Protein AF-A0A8J6FHL6-F1 (afdb_monomer)

Mean predicted aligned error: 10.65 Å

Solvent-accessible surface area (backbone atoms only — not comparable to full-atom values): 8932 Å² total; per-residue (Å²): 136,84,83,75,75,76,78,74,47,60,67,73,78,35,78,60,38,54,41,26,45,31,28,35,54,25,37,17,38,52,74,81,48,63,68,68,58,32,52,49,20,42,50,50,15,49,52,44,34,53,50,52,18,48,54,50,22,53,49,43,47,62,76,35,67,88,47,98,55,32,69,56,56,20,49,51,48,24,50,53,43,34,53,49,40,43,43,48,35,44,51,52,50,27,51,50,31,38,50,50,24,53,48,44,40,52,46,45,65,73,78,44,90,67,57,69,70,59,44,36,54,52,20,25,52,51,23,58,66,42,49,80,71,48,50,68,62,43,46,56,49,46,52,52,50,40,56,67,46,64,45,52,65,47,56,77,76,52,78,97,84,68,88,77,89,126

Structure (mmCIF, N/CA/C/O backbone):
data_AF-A0A8J6FHL6-F1
#
_entry.id   AF-A0A8J6FHL6-F1
#
loop_
_atom_site.group_PDB
_atom_site.id
_atom_site.type_symbol
_atom_site.label_atom_id
_atom_site.label_alt_id
_atom_site.label_comp_id
_atom_site.label_asym_id
_atom_site.label_entity_id
_atom_site.label_seq_id
_atom_site.pdbx_PDB_ins_code
_atom_site.Cartn_x
_atom_site.Cartn_y
_atom_site.Cartn_z
_atom_site.occupancy
_atom_site.B_iso_or_equiv
_atom_site.auth_seq_id
_atom_site.auth_comp_id
_atom_site.auth_asym_id
_atom_site.auth_atom_id
_atom_site.pdbx_PDB_model_num
ATOM 1 N N . MET A 1 1 ? -24.413 -28.950 22.122 1.00 34.44 1 MET A N 1
ATOM 2 C CA . MET A 1 1 ? -23.337 -28.618 21.164 1.00 34.44 1 MET A CA 1
ATOM 3 C C . MET A 1 1 ? -23.774 -27.389 20.384 1.00 34.44 1 MET A C 1
ATOM 5 O O . MET A 1 1 ? -24.504 -27.523 19.414 1.00 34.44 1 MET A O 1
ATOM 9 N N . ALA A 1 2 ? -23.448 -26.194 20.880 1.00 33.03 2 ALA A N 1
ATOM 10 C CA . ALA A 1 2 ? -23.831 -24.941 20.237 1.00 33.03 2 ALA A CA 1
ATOM 11 C C . ALA A 1 2 ? -22.725 -24.531 19.259 1.00 33.03 2 ALA A C 1
ATOM 13 O O . ALA A 1 2 ? -21.641 -24.136 19.681 1.00 33.03 2 ALA A O 1
ATOM 14 N N . GLN A 1 3 ? -22.990 -24.668 17.960 1.00 40.28 3 GLN A N 1
ATOM 15 C CA . GLN A 1 3 ? -22.180 -24.038 16.924 1.00 40.28 3 GLN A CA 1
ATOM 16 C C . GLN A 1 3 ? -22.442 -22.528 16.975 1.00 40.28 3 GLN A C 1
ATOM 18 O O . GLN A 1 3 ? -23.427 -22.049 16.422 1.00 40.28 3 GLN A O 1
ATOM 23 N N . HIS A 1 4 ? -21.585 -21.784 17.678 1.00 35.84 4 HIS A N 1
ATOM 24 C CA . HIS A 1 4 ? -21.478 -20.340 17.485 1.00 35.84 4 HIS A CA 1
ATOM 25 C C . HIS A 1 4 ? -20.863 -20.127 16.103 1.00 35.84 4 HIS A C 1
ATOM 27 O O . HIS A 1 4 ? -19.684 -20.413 15.895 1.00 35.84 4 HIS A O 1
ATOM 33 N N . GLY A 1 5 ? -21.689 -19.719 15.139 1.00 41.00 5 GLY A N 1
ATOM 34 C CA . GLY A 1 5 ? -21.230 -19.325 13.815 1.00 41.00 5 GLY A CA 1
ATOM 35 C C . GLY A 1 5 ? -20.181 -18.230 13.961 1.00 41.00 5 GLY A C 1
ATOM 36 O O . GLY A 1 5 ? -20.488 -17.156 14.465 1.00 41.00 5 GLY A O 1
ATOM 37 N N . ALA A 1 6 ? -18.946 -18.539 13.568 1.00 48.22 6 ALA A N 1
ATOM 38 C CA . ALA A 1 6 ? -17.860 -17.579 13.488 1.00 48.22 6 ALA A CA 1
ATOM 39 C C . ALA A 1 6 ? -18.316 -16.408 12.609 1.00 48.22 6 ALA A C 1
ATOM 41 O O . ALA A 1 6 ? -18.561 -16.583 11.412 1.00 48.22 6 ALA A O 1
ATOM 42 N N . GLU A 1 7 ? -18.498 -15.244 13.224 1.00 48.91 7 GLU A N 1
ATOM 43 C CA . GLU A 1 7 ? -18.769 -13.993 12.532 1.00 48.91 7 GLU A CA 1
ATOM 44 C C . GLU A 1 7 ? -17.592 -13.750 11.579 1.00 48.91 7 GLU A C 1
ATOM 46 O O . GLU A 1 7 ? -16.463 -13.550 12.019 1.00 48.91 7 GLU A O 1
ATOM 51 N N . ARG A 1 8 ? -17.823 -13.908 10.270 1.00 46.50 8 ARG A N 1
ATOM 52 C CA . ARG A 1 8 ? -16.778 -13.720 9.259 1.00 46.50 8 ARG A CA 1
ATOM 53 C C . ARG A 1 8 ? -16.392 -12.252 9.261 1.00 46.50 8 ARG A C 1
ATOM 55 O O . ARG A 1 8 ? -17.206 -11.410 8.877 1.00 46.50 8 ARG A O 1
ATOM 62 N N . ASP A 1 9 ? -15.166 -11.951 9.663 1.00 59.22 9 ASP A N 1
ATOM 63 C CA . ASP A 1 9 ? -14.646 -10.595 9.582 1.00 59.22 9 ASP A CA 1
ATOM 64 C C . ASP A 1 9 ? -14.414 -10.289 8.095 1.00 59.22 9 ASP A C 1
ATOM 66 O O . ASP A 1 9 ? -13.519 -10.842 7.453 1.00 59.22 9 ASP A O 1
ATOM 70 N N . LEU A 1 10 ? -15.271 -9.440 7.516 1.00 56.59 10 LEU A N 1
ATOM 71 C CA . LEU A 1 10 ? -15.246 -9.070 6.098 1.00 56.59 10 LEU A CA 1
ATOM 72 C C . LEU A 1 10 ? -13.851 -8.582 5.666 1.00 56.59 10 LEU A C 1
ATOM 74 O O . LEU A 1 10 ? -13.405 -8.887 4.558 1.00 56.59 10 LEU A O 1
ATOM 78 N N . TYR A 1 11 ? -13.157 -7.870 6.552 1.00 57.50 11 TYR A N 1
ATOM 79 C CA . TYR A 1 11 ? -11.857 -7.253 6.305 1.00 57.50 11 TYR A CA 1
ATOM 80 C C . TYR A 1 11 ? -10.689 -8.239 6.485 1.00 57.50 11 TYR A C 1
ATOM 82 O O . TYR A 1 11 ? -9.580 -8.01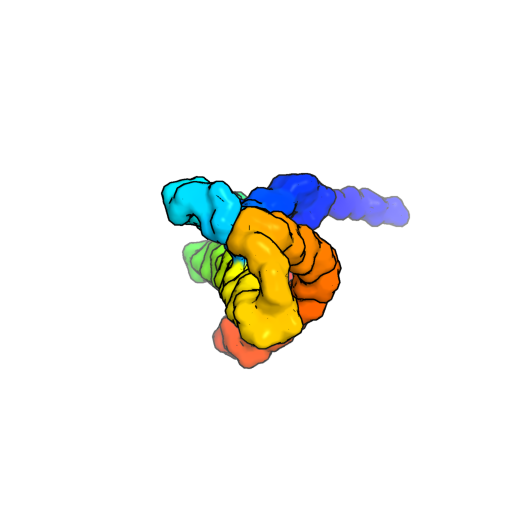0 5.996 1.00 57.50 11 TYR A O 1
ATOM 90 N N . ARG A 1 12 ? -10.925 -9.385 7.128 1.00 57.00 12 ARG A N 1
ATOM 91 C CA . ARG A 1 12 ? -9.903 -10.414 7.366 1.00 57.00 12 ARG A CA 1
ATOM 92 C C . ARG A 1 12 ? -10.079 -11.643 6.472 1.00 57.00 12 ARG A C 1
ATOM 94 O O . ARG A 1 12 ? -9.110 -12.113 5.872 1.00 57.00 12 ARG A O 1
ATOM 101 N N . ASP A 1 13 ? -11.311 -12.122 6.344 1.00 53.22 13 ASP A N 1
ATOM 102 C CA . ASP A 1 13 ? -11.650 -13.418 5.747 1.00 53.22 13 ASP A CA 1
ATOM 103 C C . ASP A 1 13 ? -12.075 -13.317 4.276 1.00 53.22 13 ASP A C 1
ATOM 105 O O . ASP A 1 13 ? -12.253 -14.333 3.599 1.0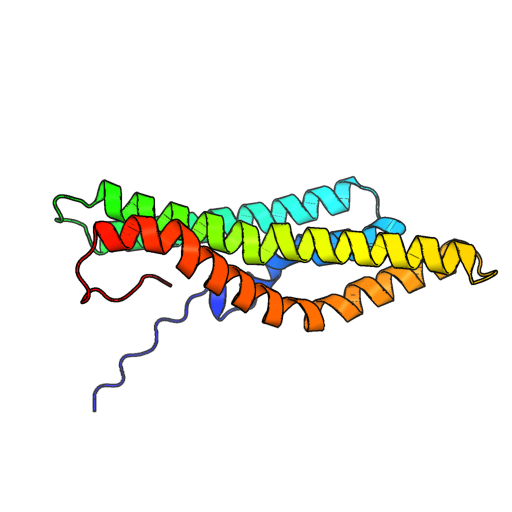0 53.22 13 ASP A O 1
ATOM 109 N N . THR A 1 14 ? -12.235 -12.095 3.760 1.00 62.22 14 THR A N 1
ATOM 110 C CA . THR A 1 14 ? -12.671 -11.848 2.380 1.00 62.22 14 THR A CA 1
ATOM 111 C C . THR A 1 14 ? -11.560 -11.212 1.545 1.00 62.22 14 THR A C 1
ATOM 113 O O . THR A 1 14 ? -10.583 -10.655 2.043 1.00 62.22 14 THR A O 1
ATOM 116 N N . TRP A 1 15 ? -11.743 -11.250 0.226 1.00 56.69 15 TRP A N 1
ATOM 117 C CA . TRP A 1 15 ? -10.878 -10.642 -0.788 1.00 56.69 15 TRP A CA 1
ATOM 118 C C . TRP A 1 15 ? -10.680 -9.130 -0.613 1.00 56.69 15 TRP A C 1
ATOM 120 O O . TRP A 1 15 ? -9.750 -8.569 -1.186 1.00 56.69 15 TRP A O 1
ATOM 130 N N . VAL A 1 16 ? -11.521 -8.474 0.191 1.00 61.94 16 VAL A N 1
ATOM 131 C CA . VAL A 1 16 ? -11.413 -7.044 0.507 1.00 61.94 16 VAL A CA 1
ATOM 132 C C . VAL A 1 16 ? -10.079 -6.731 1.198 1.00 61.94 16 VAL A C 1
ATOM 134 O O . VAL A 1 16 ? -9.501 -5.684 0.929 1.00 61.94 16 VAL A O 1
ATOM 137 N N . ARG A 1 17 ? -9.499 -7.688 1.941 1.00 69.31 17 ARG A N 1
ATOM 138 C CA . ARG A 1 17 ? -8.145 -7.586 2.510 1.00 69.31 17 ARG A CA 1
ATOM 139 C C . ARG A 1 17 ? -7.072 -7.243 1.479 1.00 69.31 17 ARG A C 1
ATOM 141 O O . ARG A 1 17 ? -6.124 -6.530 1.790 1.00 69.31 17 ARG A O 1
ATOM 148 N N . TYR A 1 18 ? -7.229 -7.695 0.234 1.00 71.06 18 TYR A N 1
ATOM 149 C CA . TYR A 1 18 ? -6.273 -7.390 -0.829 1.00 71.06 18 TYR A CA 1
ATOM 150 C C . TYR A 1 18 ? -6.255 -5.914 -1.230 1.00 71.06 18 TYR A C 1
ATOM 152 O O . TYR A 1 18 ? -5.252 -5.462 -1.776 1.00 71.06 18 TYR A O 1
ATOM 160 N N . LEU A 1 19 ? -7.305 -5.144 -0.922 1.00 73.06 19 LEU A N 1
ATOM 161 C CA . LEU A 1 19 ? -7.293 -3.693 -1.116 1.00 73.06 19 LEU A CA 1
ATOM 162 C C . LEU A 1 19 ? -6.288 -3.008 -0.189 1.00 73.06 19 LEU A C 1
ATOM 164 O O . LEU A 1 19 ? -5.668 -2.029 -0.598 1.00 73.06 19 LEU A O 1
ATOM 168 N N . GLY A 1 20 ? -6.074 -3.562 1.008 1.00 70.38 20 GLY A N 1
ATOM 169 C CA . GLY A 1 20 ? -5.016 -3.134 1.918 1.00 70.38 20 GLY A CA 1
ATOM 170 C C . GLY A 1 20 ? -3.615 -3.325 1.339 1.00 70.38 20 GLY A C 1
ATOM 171 O O . GLY A 1 20 ? -2.736 -2.569 1.717 1.00 70.38 20 GLY A O 1
ATOM 172 N N . TYR A 1 21 ? -3.442 -4.250 0.381 1.00 74.00 21 TYR A N 1
ATOM 173 C CA . TYR A 1 21 ? -2.170 -4.504 -0.306 1.00 74.00 21 TYR A CA 1
ATOM 174 C C . TYR A 1 21 ? -2.062 -3.846 -1.700 1.00 74.00 21 TYR A C 1
ATOM 176 O O . TYR A 1 21 ? -1.251 -4.232 -2.554 1.00 74.00 21 TYR A O 1
ATOM 184 N N . ALA A 1 22 ? -2.944 -2.888 -2.005 1.00 81.44 22 ALA A N 1
ATOM 185 C CA . ALA A 1 22 ? -2.950 -2.232 -3.309 1.00 81.44 22 ALA A CA 1
ATOM 186 C C . ALA A 1 22 ? -1.661 -1.424 -3.546 1.00 81.44 22 ALA A C 1
ATOM 188 O O . ALA A 1 22 ? -1.169 -1.359 -4.678 1.00 81.44 22 ALA A O 1
ATOM 189 N N . ASN A 1 23 ? -1.089 -0.834 -2.492 1.00 84.31 23 ASN A N 1
ATOM 190 C CA . ASN A 1 23 ? 0.128 -0.028 -2.576 1.00 84.31 23 ASN A CA 1
ATOM 191 C C . ASN A 1 23 ? 1.371 -0.850 -2.948 1.00 84.31 23 ASN A C 1
ATOM 193 O O . ASN A 1 23 ? 2.220 -0.356 -3.683 1.00 84.31 23 ASN A O 1
ATOM 197 N N . GLU A 1 24 ? 1.475 -2.110 -2.533 1.00 83.75 24 GLU A N 1
ATOM 198 C CA . GLU A 1 24 ? 2.566 -3.030 -2.878 1.00 83.75 24 GLU A CA 1
ATOM 199 C C . GLU A 1 24 ? 2.557 -3.349 -4.370 1.00 83.75 24 GLU A C 1
ATOM 201 O O . GLU A 1 24 ? 3.605 -3.387 -5.027 1.00 83.75 24 GLU A O 1
ATOM 206 N N . VAL A 1 25 ? 1.362 -3.544 -4.929 1.00 84.12 25 VAL A N 1
ATOM 207 C CA . VAL A 1 25 ? 1.192 -3.715 -6.371 1.00 84.12 25 VAL A CA 1
ATOM 208 C C . VAL A 1 25 ? 1.628 -2.431 -7.076 1.00 84.12 25 VAL A C 1
ATOM 210 O O . VAL A 1 25 ? 2.476 -2.483 -7.966 1.00 84.12 25 VAL A O 1
ATOM 213 N N . GLY A 1 26 ? 1.150 -1.265 -6.634 1.00 84.94 26 GLY A N 1
ATOM 214 C CA . GLY A 1 26 ? 1.567 0.028 -7.184 1.00 84.94 26 GLY A CA 1
ATOM 215 C C . GLY A 1 26 ? 3.085 0.241 -7.162 1.00 84.94 26 GLY A C 1
ATOM 216 O O . GLY A 1 26 ? 3.670 0.632 -8.175 1.00 84.94 26 GLY A O 1
ATOM 217 N N . GLU A 1 27 ? 3.747 -0.077 -6.048 1.00 86.31 27 GLU A N 1
ATOM 218 C CA . GLU A 1 27 ? 5.204 0.027 -5.910 1.00 86.31 27 GLU A CA 1
ATOM 219 C C . GLU A 1 27 ? 5.955 -0.963 -6.810 1.00 86.31 27 GLU A C 1
ATOM 221 O O . GLU A 1 27 ? 6.972 -0.601 -7.408 1.00 86.31 27 GLU A O 1
ATOM 226 N N . SER A 1 28 ? 5.422 -2.171 -7.016 1.00 87.50 28 SER A N 1
ATOM 227 C CA . SER A 1 28 ? 5.992 -3.142 -7.963 1.00 87.50 28 SER A CA 1
ATOM 228 C C . SER A 1 28 ? 5.980 -2.620 -9.404 1.00 87.50 28 SER A C 1
ATOM 230 O O . SER A 1 28 ? 6.918 -2.839 -10.176 1.00 87.50 28 SER A O 1
ATOM 232 N N . PHE A 1 29 ? 4.944 -1.868 -9.776 1.00 87.62 29 PHE A N 1
ATOM 233 C CA . PHE A 1 29 ? 4.799 -1.278 -11.108 1.00 87.62 29 PHE A CA 1
ATOM 234 C C . PHE A 1 29 ? 5.457 0.101 -11.261 1.00 87.62 29 PHE A C 1
ATOM 236 O O . PHE A 1 29 ? 5.473 0.634 -12.372 1.00 87.62 29 PHE A O 1
ATOM 243 N N . ARG A 1 30 ? 6.062 0.675 -10.211 1.00 87.38 30 ARG A N 1
ATOM 244 C CA . ARG A 1 30 ? 6.632 2.042 -10.200 1.00 87.38 30 ARG A CA 1
ATOM 245 C C . ARG A 1 30 ? 7.592 2.340 -11.358 1.00 87.38 30 ARG A C 1
ATOM 247 O O . ARG A 1 30 ? 7.719 3.482 -11.794 1.00 87.38 30 ARG A O 1
ATOM 254 N N . ALA A 1 31 ? 8.291 1.323 -11.855 1.00 84.94 31 ALA A N 1
ATOM 255 C CA . ALA A 1 31 ? 9.225 1.450 -12.970 1.00 84.94 31 ALA A CA 1
ATOM 256 C C . ALA A 1 31 ? 8.532 1.629 -14.343 1.00 84.94 31 ALA A C 1
ATOM 258 O O . ALA A 1 31 ? 9.155 2.135 -15.290 1.00 84.94 31 ALA A O 1
ATOM 259 N N . LEU A 1 32 ? 7.266 1.210 -14.442 1.00 86.06 32 LEU A N 1
ATOM 260 C CA . LEU A 1 32 ? 6.449 1.139 -15.654 1.00 86.06 32 LEU A CA 1
ATOM 261 C C . LEU A 1 32 ? 5.312 2.174 -15.682 1.00 86.06 32 LEU A C 1
ATOM 263 O O . LEU A 1 32 ? 4.977 2.654 -16.761 1.00 86.06 32 LEU A O 1
ATOM 267 N N . VAL A 1 33 ? 4.740 2.538 -14.529 1.00 88.31 33 VAL A N 1
ATOM 268 C CA . VAL A 1 33 ? 3.581 3.449 -14.435 1.00 88.31 33 VAL A CA 1
ATOM 269 C C . VAL A 1 33 ? 3.974 4.840 -13.918 1.00 88.31 33 VAL A C 1
ATOM 271 O O . VAL A 1 33 ? 4.976 4.981 -13.212 1.00 88.31 33 VAL A O 1
ATOM 274 N N . PRO A 1 34 ? 3.207 5.902 -14.235 1.00 88.75 34 PRO A N 1
ATOM 275 C CA . PRO A 1 34 ? 3.447 7.219 -13.658 1.00 88.75 34 PRO A CA 1
ATOM 276 C C . PRO A 1 34 ? 3.201 7.215 -12.145 1.00 88.75 34 PRO A C 1
ATOM 278 O O . PRO A 1 34 ? 2.344 6.495 -11.634 1.00 88.75 34 PRO A O 1
ATOM 281 N N . LYS A 1 35 ? 3.909 8.096 -11.425 1.00 86.88 35 LYS A N 1
ATOM 282 C CA . LYS A 1 35 ? 3.820 8.209 -9.957 1.00 86.88 35 LYS A CA 1
ATOM 283 C C . LYS A 1 35 ? 2.381 8.390 -9.462 1.00 86.88 35 LYS A C 1
ATOM 285 O O . LYS A 1 35 ? 2.051 7.860 -8.413 1.00 86.88 35 LYS A O 1
ATOM 290 N N . ALA A 1 36 ? 1.520 9.064 -10.225 1.00 89.00 36 ALA A N 1
ATOM 291 C CA . ALA A 1 36 ? 0.114 9.254 -9.872 1.00 89.00 36 ALA A CA 1
ATOM 292 C C . ALA A 1 36 ? -0.635 7.930 -9.624 1.00 89.00 36 ALA A C 1
ATOM 294 O O . ALA A 1 36 ? -1.422 7.849 -8.689 1.00 89.00 36 ALA A O 1
ATOM 295 N N . VAL A 1 37 ? -0.347 6.878 -10.398 1.00 88.44 37 VAL A N 1
ATOM 296 C CA . VAL A 1 37 ? -0.978 5.555 -10.223 1.00 88.44 37 VAL A CA 1
ATOM 297 C C . VAL A 1 37 ? -0.514 4.899 -8.923 1.00 88.44 37 VAL A C 1
ATOM 299 O O . VAL A 1 37 ? -1.317 4.315 -8.202 1.00 88.44 37 VAL A O 1
ATOM 302 N N . VAL A 1 38 ? 0.765 5.063 -8.573 1.00 86.44 38 VAL A N 1
ATOM 303 C CA . VAL A 1 38 ? 1.301 4.597 -7.287 1.00 86.44 38 VAL A CA 1
ATOM 304 C C . VAL A 1 38 ? 0.608 5.327 -6.134 1.00 86.44 38 VAL A C 1
ATOM 306 O O . VAL A 1 38 ? 0.136 4.697 -5.196 1.00 86.44 38 VAL A O 1
ATOM 309 N N . TRP A 1 39 ? 0.457 6.647 -6.221 1.00 86.12 39 TRP A N 1
ATOM 310 C CA . TRP A 1 39 ? -0.228 7.433 -5.190 1.00 86.12 39 TRP A CA 1
ATOM 311 C C . TRP A 1 39 ? -1.709 7.062 -5.066 1.00 86.12 39 TRP A C 1
ATOM 313 O O . TRP A 1 39 ? -2.216 6.948 -3.954 1.00 86.12 39 TRP A O 1
ATOM 323 N N . ALA A 1 40 ? -2.385 6.794 -6.185 1.00 88.50 40 ALA A N 1
ATOM 324 C CA . ALA A 1 40 ? -3.752 6.287 -6.175 1.00 88.50 40 ALA A CA 1
ATOM 325 C C . ALA A 1 40 ? -3.851 4.932 -5.454 1.00 88.50 40 ALA A C 1
ATOM 327 O O . ALA A 1 40 ? -4.779 4.728 -4.677 1.00 88.50 40 ALA A O 1
ATOM 328 N N . SER A 1 41 ? -2.872 4.038 -5.637 1.00 87.94 41 SER A N 1
ATOM 329 C CA . SER A 1 41 ? -2.845 2.750 -4.933 1.00 87.94 41 SER A CA 1
ATOM 330 C C . SER A 1 41 ? -2.683 2.892 -3.412 1.00 87.94 41 SER A C 1
ATOM 332 O O . SER A 1 41 ? -3.376 2.203 -2.667 1.00 87.94 41 SER A O 1
ATOM 334 N N . TYR A 1 42 ? -1.882 3.860 -2.942 1.00 82.62 42 TYR A N 1
ATOM 335 C CA . TYR A 1 42 ? -1.834 4.232 -1.519 1.00 82.62 42 TYR A CA 1
ATOM 336 C C . TYR A 1 42 ? -3.154 4.829 -1.031 1.00 82.62 42 TYR A C 1
ATOM 338 O O . TYR A 1 42 ? -3.559 4.563 0.098 1.00 82.62 42 TYR A O 1
ATOM 346 N N . GLY A 1 43 ? -3.839 5.614 -1.866 1.00 83.94 43 GLY A N 1
ATOM 347 C CA . GLY A 1 43 ? -5.162 6.150 -1.552 1.00 83.94 43 GLY A CA 1
ATOM 348 C C . GLY A 1 43 ? -6.201 5.047 -1.339 1.00 83.94 43 GLY A C 1
ATOM 349 O O . GLY A 1 43 ? -6.934 5.092 -0.356 1.00 83.94 43 GLY A O 1
ATOM 350 N N . ILE A 1 44 ? -6.218 4.028 -2.206 1.00 86.56 44 ILE A N 1
ATOM 351 C CA . ILE A 1 44 ? -7.106 2.859 -2.080 1.00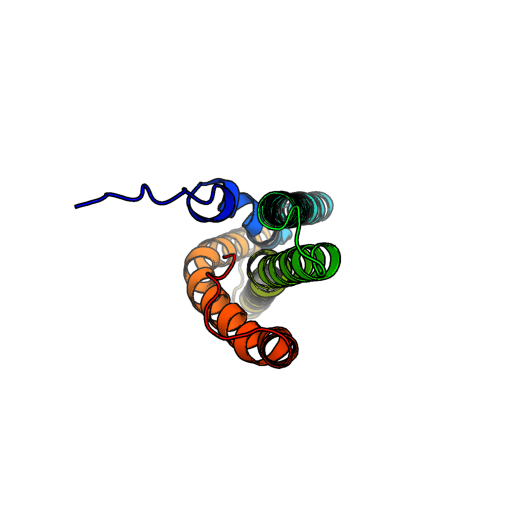 86.56 44 ILE A CA 1
ATOM 352 C C . ILE A 1 44 ? -6.813 2.092 -0.786 1.00 86.56 44 ILE A C 1
ATOM 354 O O . ILE A 1 44 ? -7.734 1.831 -0.014 1.00 86.56 44 ILE A O 1
ATOM 358 N N . ALA A 1 45 ? -5.540 1.783 -0.526 1.00 84.00 45 ALA A N 1
ATOM 359 C CA . ALA A 1 45 ? -5.140 1.056 0.676 1.00 84.00 45 ALA A CA 1
ATOM 360 C C . ALA A 1 45 ? -5.468 1.843 1.957 1.00 84.00 45 ALA A C 1
ATOM 362 O O . ALA A 1 45 ? -6.014 1.296 2.910 1.00 84.00 45 ALA A O 1
ATOM 363 N N . THR A 1 46 ? -5.228 3.157 1.957 1.00 79.31 46 THR A N 1
ATOM 364 C CA . THR A 1 46 ? -5.549 4.035 3.092 1.00 79.31 46 THR A CA 1
ATOM 365 C C . THR A 1 46 ? -7.055 4.109 3.336 1.00 79.31 46 THR A C 1
ATOM 367 O O . THR A 1 46 ? -7.495 3.968 4.472 1.00 79.31 46 THR A O 1
ATOM 370 N N . ALA A 1 47 ? -7.859 4.276 2.280 1.00 84.50 47 ALA A N 1
ATOM 371 C CA . ALA A 1 47 ? -9.316 4.298 2.391 1.00 84.50 47 ALA A CA 1
ATOM 372 C C . ALA A 1 47 ? -9.865 2.983 2.967 1.00 84.50 47 ALA A C 1
ATOM 374 O O . ALA A 1 47 ? -10.765 3.011 3.803 1.00 84.50 47 ALA A O 1
ATOM 375 N N . TYR A 1 48 ? -9.286 1.848 2.566 1.00 82.31 48 TYR A N 1
ATOM 376 C CA . TYR A 1 48 ? -9.611 0.538 3.121 1.00 82.31 48 TYR A CA 1
ATOM 377 C C . TYR A 1 48 ? -9.319 0.456 4.627 1.00 82.31 48 TYR A C 1
ATOM 379 O O . TYR A 1 48 ? -10.206 0.114 5.405 1.00 82.31 48 TYR A O 1
ATOM 387 N N . VAL A 1 49 ? -8.107 0.835 5.048 1.00 78.56 49 VAL A N 1
ATOM 388 C CA . VAL A 1 49 ? -7.702 0.828 6.465 1.00 78.56 49 VAL A CA 1
ATOM 389 C C . VAL A 1 49 ? -8.594 1.737 7.313 1.00 78.56 49 VAL A C 1
ATOM 391 O O . VAL A 1 49 ? -9.003 1.366 8.413 1.00 78.56 49 VAL A O 1
ATOM 394 N N . THR A 1 50 ? -8.930 2.923 6.803 1.00 78.44 50 THR A N 1
ATOM 395 C CA . THR A 1 50 ? -9.840 3.844 7.491 1.00 78.44 50 THR A CA 1
ATOM 396 C C . THR A 1 50 ? -11.255 3.274 7.602 1.00 78.44 50 THR A C 1
ATOM 398 O O . THR A 1 50 ? -11.882 3.435 8.647 1.00 78.44 50 THR A O 1
ATOM 401 N N . ALA A 1 51 ? -11.755 2.594 6.566 1.00 80.75 51 ALA A N 1
ATOM 402 C CA . ALA A 1 51 ? -13.069 1.955 6.596 1.00 80.75 51 ALA A CA 1
ATOM 403 C C . ALA A 1 51 ? -13.134 0.794 7.604 1.00 80.75 51 ALA A C 1
ATOM 405 O O . ALA A 1 51 ? -14.101 0.718 8.358 1.00 80.75 51 ALA A O 1
ATOM 406 N N . ASP A 1 52 ? -12.096 -0.048 7.677 1.00 77.62 52 ASP A N 1
ATOM 407 C CA . ASP A 1 52 ? -12.006 -1.137 8.666 1.00 77.62 52 ASP A CA 1
ATOM 408 C C . ASP A 1 52 ? -11.982 -0.590 10.103 1.00 77.62 52 ASP A C 1
ATOM 410 O O . ASP A 1 52 ? -12.766 -1.001 10.960 1.00 77.62 52 ASP A O 1
ATOM 414 N N . ALA A 1 53 ? -11.153 0.429 10.359 1.00 75.31 53 ALA A N 1
ATOM 415 C CA . ALA A 1 53 ? -11.092 1.077 11.669 1.00 75.31 53 ALA A CA 1
ATOM 416 C C . ALA A 1 53 ? -12.437 1.707 12.079 1.00 75.31 53 ALA A C 1
ATOM 418 O O . ALA A 1 53 ? -12.832 1.623 13.244 1.00 75.31 53 ALA A O 1
ATOM 419 N N . ALA A 1 54 ? -13.161 2.309 11.130 1.00 75.50 54 ALA A N 1
ATOM 420 C CA . ALA A 1 54 ? -14.483 2.873 11.378 1.00 75.50 54 ALA A CA 1
ATOM 421 C C . ALA A 1 54 ? -15.534 1.788 11.673 1.00 75.50 54 ALA A C 1
ATOM 423 O O . ALA A 1 54 ? -16.304 1.943 12.621 1.00 75.50 54 ALA A O 1
ATOM 424 N N . ASP A 1 55 ? -15.548 0.683 10.918 1.00 76.06 55 ASP A N 1
ATOM 425 C CA . ASP A 1 55 ? -16.469 -0.441 11.142 1.00 76.06 55 ASP A CA 1
ATOM 426 C C . ASP A 1 55 ? -16.279 -1.052 12.539 1.00 76.06 55 ASP A C 1
ATOM 428 O O . ASP A 1 55 ? -17.247 -1.233 13.285 1.00 76.06 55 ASP A O 1
ATOM 432 N N . LYS A 1 56 ? -15.024 -1.273 12.954 1.00 74.50 56 LYS A N 1
ATOM 433 C CA . LYS A 1 56 ? -14.711 -1.795 14.294 1.00 74.50 56 LYS A CA 1
ATOM 434 C C . LYS A 1 56 ? -15.052 -0.809 15.408 1.00 74.50 56 LYS A C 1
ATOM 436 O O . LYS A 1 56 ? -15.576 -1.220 16.443 1.00 74.50 56 LYS A O 1
ATOM 441 N N . GLY A 1 57 ? -14.848 0.491 15.186 1.00 72.00 57 GLY A N 1
ATOM 442 C CA . GLY A 1 57 ? -15.293 1.535 16.112 1.00 72.00 57 GLY A CA 1
ATOM 443 C C . GLY A 1 57 ? -16.810 1.560 16.308 1.00 72.00 57 GLY A C 1
ATOM 444 O O . GLY A 1 57 ? -17.290 1.662 17.438 1.00 72.00 57 GLY A O 1
ATOM 445 N N . LEU A 1 58 ? -17.576 1.411 15.222 1.00 77.31 58 LEU A N 1
ATOM 446 C CA . LEU A 1 58 ? -19.040 1.350 15.271 1.00 77.31 58 LEU A CA 1
ATOM 447 C C . LEU A 1 58 ? -19.538 0.089 15.989 1.00 77.31 58 LEU A C 1
ATOM 449 O O . LEU A 1 58 ? -20.457 0.181 16.803 1.00 77.31 58 LEU A O 1
ATOM 453 N N . LYS A 1 59 ? -18.908 -1.068 15.757 1.00 72.94 59 LYS A N 1
ATOM 454 C CA . LYS A 1 59 ? -19.217 -2.312 16.481 1.00 72.94 59 LYS A CA 1
ATOM 455 C C . LYS A 1 59 ? -18.916 -2.193 17.977 1.00 72.94 59 LYS A C 1
ATOM 457 O O . LYS A 1 59 ? -19.778 -2.510 18.794 1.00 72.94 59 LYS A O 1
ATOM 462 N N . ALA A 1 60 ? -17.760 -1.642 18.355 1.00 66.88 60 ALA A N 1
ATOM 463 C CA . ALA A 1 60 ? -17.427 -1.373 19.758 1.00 66.88 60 ALA A CA 1
ATOM 464 C C . ALA A 1 60 ? -18.448 -0.429 20.424 1.00 66.88 60 ALA A C 1
ATOM 466 O O . ALA A 1 60 ? -18.816 -0.619 21.585 1.00 66.88 60 ALA A O 1
ATOM 467 N N . ALA A 1 61 ? -18.967 0.548 19.671 1.00 69.31 61 ALA A N 1
ATOM 468 C CA . ALA A 1 61 ? -19.989 1.475 20.145 1.00 69.31 61 ALA A CA 1
ATOM 469 C C . ALA A 1 61 ? -21.362 0.829 20.372 1.00 69.31 61 ALA A C 1
ATOM 471 O O . ALA A 1 61 ? -22.137 1.368 21.165 1.00 69.31 61 ALA A O 1
ATOM 472 N N . GLN A 1 62 ? -21.675 -0.267 19.676 1.00 71.44 62 GLN A N 1
ATOM 473 C CA . GLN A 1 62 ? -22.914 -1.029 19.856 1.00 71.44 62 GLN A CA 1
ATOM 474 C C . GLN A 1 62 ? -22.818 -2.005 21.033 1.00 71.44 62 GLN A C 1
ATOM 476 O O . GLN A 1 62 ? -23.782 -2.143 21.781 1.00 71.44 62 GLN A O 1
ATOM 481 N N . VAL A 1 63 ? -21.658 -2.640 21.226 1.00 68.19 63 VAL A N 1
ATOM 482 C CA . VAL A 1 63 ? -21.433 -3.610 22.313 1.00 68.19 63 VAL A CA 1
ATOM 483 C C . VAL A 1 63 ? -21.366 -2.925 23.684 1.00 68.19 63 VAL A C 1
ATOM 485 O O . VAL A 1 63 ? -21.947 -3.423 24.641 1.00 68.19 63 VAL A O 1
ATOM 488 N N . ASN A 1 64 ? -20.736 -1.748 23.777 1.00 64.75 64 ASN A N 1
ATOM 489 C CA . ASN A 1 64 ? -20.587 -0.987 25.026 1.00 64.75 64 ASN A CA 1
ATOM 490 C C . ASN A 1 64 ? -21.583 0.179 25.147 1.00 64.75 64 ASN A C 1
ATOM 492 O O . ASN A 1 64 ? -21.224 1.262 25.609 1.00 64.75 64 ASN A O 1
ATOM 496 N N . ALA A 1 65 ? -22.832 -0.006 24.705 1.00 61.47 65 ALA A N 1
ATOM 497 C CA . ALA A 1 65 ? -23.819 1.076 24.626 1.00 61.47 65 ALA A CA 1
ATOM 498 C C . ALA A 1 65 ? -24.086 1.787 25.973 1.00 61.47 65 ALA A C 1
ATOM 500 O O . ALA A 1 65 ? -24.239 3.012 25.970 1.00 61.47 65 ALA A O 1
ATOM 501 N N . ASP A 1 66 ? -24.045 1.044 27.086 1.00 63.16 66 ASP A N 1
ATOM 502 C CA . ASP A 1 66 ? -24.378 1.506 28.446 1.00 63.16 66 ASP A CA 1
ATOM 503 C C . ASP A 1 66 ? -23.178 1.509 29.424 1.00 63.16 66 ASP A C 1
ATOM 505 O O . ASP A 1 66 ? -23.348 1.650 30.636 1.00 63.16 66 ASP A O 1
ATOM 509 N N . GLY A 1 67 ? -21.948 1.337 28.923 1.00 67.31 67 GLY A N 1
ATOM 510 C CA . GLY A 1 67 ? -20.737 1.298 29.751 1.00 67.31 67 GLY A CA 1
ATOM 511 C C . GLY A 1 67 ? -20.227 2.697 30.144 1.00 67.31 67 GLY A C 1
ATOM 512 O O . GLY A 1 67 ? -20.219 3.594 29.297 1.00 67.31 67 GLY A O 1
ATOM 513 N N . PRO A 1 68 ? -19.734 2.907 31.383 1.00 66.56 68 PRO A N 1
ATOM 514 C CA . PRO A 1 68 ? -19.200 4.201 31.830 1.00 66.56 68 PRO A CA 1
ATOM 515 C C . PRO A 1 68 ? -17.973 4.672 31.026 1.00 66.56 68 PRO A C 1
ATOM 517 O O . PRO A 1 68 ? -17.758 5.875 30.903 1.00 66.56 68 PRO A O 1
ATOM 520 N N . ASP A 1 69 ? -17.232 3.742 30.412 1.00 73.75 69 ASP A N 1
ATOM 521 C CA . ASP A 1 69 ? -16.009 4.004 29.638 1.00 73.75 69 ASP A CA 1
ATOM 522 C C . ASP A 1 69 ? -16.184 3.828 28.113 1.00 73.75 69 ASP A C 1
ATOM 524 O O . ASP A 1 69 ? -15.207 3.717 27.372 1.00 73.75 69 ASP A O 1
ATOM 528 N N . ARG A 1 70 ? -17.426 3.869 27.604 1.00 71.81 70 ARG A N 1
ATOM 529 C CA . ARG A 1 70 ? -17.770 3.646 26.182 1.00 71.81 70 ARG A CA 1
ATOM 530 C C . ARG A 1 70 ? -16.873 4.402 25.197 1.00 71.81 70 ARG A C 1
ATOM 532 O O . ARG A 1 70 ? -16.381 3.827 24.229 1.00 71.81 70 ARG A O 1
ATOM 539 N N . THR A 1 71 ? -16.662 5.698 25.423 1.00 73.38 71 THR A N 1
ATOM 540 C CA . THR A 1 71 ? -15.843 6.539 24.536 1.00 73.38 71 THR A CA 1
ATOM 541 C C . THR A 1 71 ? -14.378 6.110 24.550 1.00 73.38 71 THR A C 1
ATOM 543 O O . THR A 1 71 ? -13.726 6.146 23.505 1.00 73.38 71 THR A O 1
ATOM 546 N N . ALA A 1 72 ? -13.865 5.683 25.708 1.00 72.69 72 ALA A N 1
ATOM 547 C CA . ALA A 1 72 ? -12.509 5.171 25.825 1.00 72.69 72 ALA A CA 1
ATOM 548 C C . ALA A 1 72 ? -12.380 3.860 25.044 1.00 72.69 72 ALA A C 1
ATOM 550 O O . ALA A 1 72 ? -11.538 3.808 24.154 1.00 72.69 72 ALA A O 1
ATOM 551 N N . ASP A 1 73 ? -13.255 2.872 25.270 1.00 71.38 73 ASP A N 1
ATOM 552 C CA . ASP A 1 73 ? -13.234 1.570 24.579 1.00 71.38 73 ASP A CA 1
ATOM 553 C C . ASP A 1 73 ? -13.345 1.692 23.050 1.00 71.38 73 ASP A C 1
ATOM 555 O O . ASP A 1 73 ? -12.580 1.055 22.323 1.00 71.38 73 ASP A O 1
ATOM 559 N N . ILE A 1 74 ? -14.242 2.553 22.548 1.00 73.50 74 ILE A N 1
ATOM 560 C CA . ILE A 1 74 ? -14.348 2.845 21.108 1.00 73.50 74 ILE A CA 1
ATOM 561 C C . ILE A 1 74 ? -13.034 3.436 20.591 1.00 73.50 74 ILE A C 1
ATOM 563 O O . ILE A 1 74 ? -12.527 3.011 19.554 1.00 73.50 74 ILE A O 1
ATOM 567 N N . THR A 1 75 ? -12.466 4.405 21.313 1.00 75.25 75 THR A N 1
ATOM 568 C CA . THR A 1 75 ? -11.217 5.064 20.909 1.00 75.25 75 THR A CA 1
ATOM 569 C C . THR A 1 75 ? -10.058 4.073 20.887 1.00 75.25 75 THR A C 1
ATOM 571 O O . THR A 1 75 ? -9.292 4.070 19.925 1.00 75.25 75 THR A O 1
ATOM 574 N N . VAL A 1 76 ? -9.954 3.192 21.890 1.00 74.75 76 VAL A N 1
ATOM 575 C CA . VAL A 1 76 ? -8.942 2.126 21.918 1.00 74.75 76 VAL A CA 1
ATOM 576 C C . VAL A 1 76 ? -9.085 1.235 20.692 1.00 74.75 76 VAL A C 1
ATOM 578 O O . VAL A 1 76 ? -8.102 1.007 19.995 1.00 74.75 76 VAL A O 1
ATOM 581 N N . ALA A 1 77 ? -10.300 0.758 20.409 1.00 73.00 77 ALA A N 1
ATOM 582 C CA . ALA A 1 77 ? -10.552 -0.171 19.314 1.00 73.00 77 ALA A CA 1
ATOM 583 C C . ALA A 1 77 ? -10.229 0.449 17.946 1.00 73.00 77 ALA A C 1
ATOM 585 O O . ALA A 1 77 ? -9.580 -0.190 17.116 1.00 73.00 77 ALA A O 1
ATOM 586 N N . VAL A 1 78 ? -10.627 1.707 17.724 1.00 74.38 78 VAL A N 1
ATOM 587 C CA . VAL A 1 78 ? -10.326 2.442 16.485 1.00 74.38 78 VAL A CA 1
ATOM 588 C C . VAL A 1 78 ? -8.824 2.661 16.336 1.00 74.38 78 VAL A C 1
ATOM 590 O O . VAL A 1 78 ? -8.284 2.417 15.260 1.00 74.38 78 VAL A O 1
ATOM 593 N N . VAL A 1 79 ? -8.138 3.103 17.394 1.00 77.00 79 VAL A N 1
ATOM 594 C CA . VAL A 1 79 ? -6.697 3.385 17.344 1.00 77.00 79 VAL A CA 1
ATOM 595 C C . VAL A 1 79 ? -5.888 2.103 17.166 1.00 77.00 79 VAL A C 1
ATOM 597 O O . VAL A 1 79 ? -5.008 2.081 16.308 1.00 77.00 79 VAL A O 1
ATOM 600 N N . ASP A 1 80 ? -6.186 1.035 17.915 1.00 72.06 80 ASP A N 1
ATOM 601 C CA . ASP A 1 80 ? -5.488 -0.253 17.778 1.00 72.06 80 ASP A CA 1
ATOM 602 C C . ASP A 1 80 ? -5.671 -0.803 16.360 1.00 72.06 80 ASP A C 1
ATOM 604 O O . ASP A 1 80 ? -4.681 -1.093 15.691 1.00 72.06 80 ASP A O 1
ATOM 608 N N . THR A 1 81 ? -6.910 -0.823 15.849 1.00 75.12 81 THR A N 1
ATOM 609 C CA . THR A 1 81 ? -7.203 -1.294 14.485 1.00 75.12 81 THR A CA 1
ATOM 610 C C . THR A 1 81 ? -6.496 -0.444 13.440 1.00 75.12 81 THR A C 1
ATOM 612 O O . THR A 1 81 ? -5.850 -0.980 12.544 1.00 75.12 81 THR A O 1
ATOM 615 N N . PHE A 1 82 ? -6.596 0.882 13.539 1.00 79.38 82 PHE A N 1
ATOM 616 C CA . PHE A 1 82 ? -6.005 1.782 12.557 1.00 79.38 82 PHE A CA 1
ATOM 617 C C . PHE A 1 82 ? -4.484 1.648 12.521 1.00 79.38 82 PHE A C 1
ATOM 619 O O . PHE A 1 82 ? -3.908 1.538 11.443 1.00 79.38 82 PHE A O 1
ATOM 626 N N . VAL A 1 83 ? -3.827 1.622 13.684 1.00 77.69 83 VAL A N 1
ATOM 627 C CA . VAL A 1 83 ? -2.369 1.475 13.760 1.00 77.69 83 VAL A CA 1
ATOM 628 C C . VAL A 1 83 ? -1.945 0.093 13.270 1.00 77.69 83 VAL A C 1
ATOM 630 O O . VAL A 1 83 ? -0.995 0.000 12.491 1.00 77.69 83 VAL A O 1
ATOM 633 N N . TRP A 1 84 ? -2.656 -0.964 13.668 1.00 77.31 84 TRP A N 1
ATOM 634 C CA . TRP A 1 84 ? -2.389 -2.325 13.207 1.00 77.31 84 TRP A CA 1
ATOM 635 C C . TRP A 1 84 ? -2.500 -2.429 11.692 1.00 77.31 84 TRP A C 1
ATOM 637 O O . TRP A 1 84 ? -1.533 -2.796 11.033 1.00 77.31 84 TRP A O 1
ATOM 647 N N . GLN A 1 85 ? -3.627 -2.012 11.124 1.00 73.94 85 GLN A N 1
ATOM 648 C CA . GLN A 1 85 ? -3.874 -2.076 9.688 1.00 73.94 85 GLN A CA 1
ATOM 649 C C . GLN A 1 85 ? -2.937 -1.163 8.891 1.00 73.94 85 GLN A C 1
ATOM 651 O O . GLN A 1 85 ? -2.422 -1.565 7.849 1.00 73.94 85 GLN A O 1
ATOM 656 N N . ALA A 1 86 ? -2.656 0.051 9.372 1.00 76.81 86 ALA A N 1
ATOM 657 C CA . ALA A 1 86 ? -1.733 0.958 8.696 1.00 76.81 86 ALA A CA 1
ATOM 658 C C . ALA A 1 86 ? -0.312 0.380 8.644 1.00 76.81 86 ALA A C 1
ATOM 660 O O . ALA A 1 86 ? 0.369 0.511 7.625 1.00 76.81 86 ALA A O 1
ATOM 661 N N . LEU A 1 87 ? 0.140 -0.279 9.714 1.00 74.62 87 LEU A N 1
ATOM 662 C CA . LEU A 1 87 ? 1.464 -0.899 9.765 1.00 74.62 87 LEU A CA 1
ATOM 663 C C . LEU A 1 87 ? 1.526 -2.215 8.983 1.00 74.62 87 LEU A C 1
ATOM 665 O O . LEU A 1 87 ? 2.437 -2.382 8.170 1.00 74.62 87 LEU A O 1
ATOM 669 N N . ALA A 1 88 ? 0.576 -3.122 9.223 1.00 73.38 88 ALA A N 1
ATOM 670 C CA . ALA A 1 88 ? 0.534 -4.458 8.633 1.00 73.38 88 ALA A CA 1
ATOM 671 C C . ALA A 1 88 ? 0.255 -4.422 7.132 1.00 73.38 88 ALA A C 1
ATOM 673 O O . ALA A 1 88 ? 0.894 -5.155 6.382 1.00 73.38 88 ALA A O 1
ATOM 674 N N . SER A 1 89 ? -0.653 -3.551 6.694 1.00 69.00 89 SER A N 1
ATOM 675 C CA . SER A 1 89 ? -1.139 -3.570 5.315 1.00 69.00 89 SER A CA 1
ATOM 676 C C . SER A 1 89 ? -0.458 -2.530 4.429 1.00 69.00 89 SER A C 1
ATOM 678 O O 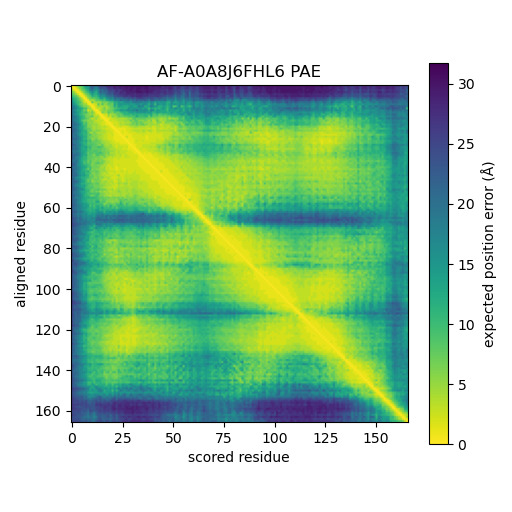. SER A 1 89 ? -0.218 -2.822 3.271 1.00 69.00 89 SER A O 1
ATOM 680 N N . VAL A 1 90 ? -0.089 -1.347 4.946 1.00 74.50 90 VAL A N 1
ATOM 681 C CA . VAL A 1 90 ? 0.326 -0.217 4.083 1.00 74.50 90 VAL A CA 1
ATOM 682 C C . VAL A 1 90 ? 1.798 0.161 4.249 1.00 74.50 90 VAL A C 1
ATOM 684 O O . VAL A 1 90 ? 2.545 0.278 3.276 1.00 74.50 90 VAL A O 1
ATOM 687 N N . ALA A 1 91 ? 2.245 0.399 5.482 1.00 76.81 91 ALA A N 1
ATOM 688 C CA . ALA A 1 91 ? 3.542 1.023 5.719 1.00 76.81 91 ALA A CA 1
ATOM 689 C C . ALA A 1 91 ? 4.711 0.043 5.541 1.00 76.81 91 ALA A C 1
ATOM 691 O O . ALA A 1 91 ? 5.655 0.332 4.799 1.00 76.81 91 ALA A O 1
ATOM 692 N N . ILE A 1 92 ? 4.673 -1.108 6.222 1.00 77.06 92 ILE A N 1
ATOM 693 C CA . ILE A 1 92 ? 5.810 -2.037 6.251 1.00 77.06 92 ILE A CA 1
ATOM 694 C C . ILE A 1 92 ? 5.945 -2.806 4.929 1.00 77.06 92 ILE A C 1
ATOM 696 O O . ILE A 1 92 ? 7.054 -2.806 4.371 1.00 77.06 92 ILE A O 1
ATOM 700 N N . PRO A 1 93 ? 4.884 -3.424 4.368 1.00 79.19 93 PRO A N 1
ATOM 701 C CA . PRO A 1 93 ? 5.033 -4.145 3.112 1.00 79.19 93 PRO A CA 1
ATOM 702 C C . PRO A 1 93 ? 5.250 -3.181 1.935 1.00 79.19 93 PRO A C 1
ATOM 704 O O . PRO A 1 93 ? 6.162 -3.415 1.137 1.00 79.19 93 PRO A O 1
ATOM 707 N N . GLY A 1 94 ? 4.561 -2.034 1.895 1.00 81.62 94 GLY A N 1
ATOM 708 C CA . GLY A 1 94 ? 4.776 -0.980 0.897 1.00 81.62 94 GLY A CA 1
ATOM 709 C C . GLY A 1 94 ? 6.222 -0.475 0.848 1.00 81.62 94 GLY A C 1
ATOM 710 O O . GLY A 1 94 ? 6.846 -0.446 -0.220 1.00 81.62 94 GLY A O 1
ATOM 711 N N . PHE A 1 95 ? 6.813 -0.155 2.006 1.00 83.38 95 PHE A N 1
ATOM 712 C CA . PHE A 1 95 ? 8.223 0.235 2.081 1.00 83.38 95 PHE A CA 1
ATOM 713 C C . PHE A 1 95 ? 9.157 -0.891 1.618 1.00 83.38 95 PHE A C 1
ATOM 715 O O . PHE A 1 95 ? 10.090 -0.648 0.846 1.00 83.38 95 PHE A O 1
ATOM 722 N N . THR A 1 96 ? 8.899 -2.123 2.059 1.00 84.75 96 THR A N 1
ATOM 723 C CA . THR A 1 96 ? 9.723 -3.292 1.732 1.00 84.75 96 THR A CA 1
ATOM 724 C C . THR A 1 96 ? 9.735 -3.559 0.228 1.00 84.75 96 THR A C 1
ATOM 726 O O . THR A 1 96 ? 10.811 -3.676 -0.364 1.00 84.75 96 THR A O 1
ATOM 729 N N . ILE A 1 97 ? 8.570 -3.568 -0.422 1.00 86.69 97 ILE A N 1
ATOM 730 C CA . ILE A 1 97 ? 8.454 -3.783 -1.868 1.00 86.69 97 ILE A CA 1
ATOM 731 C C . ILE A 1 97 ? 9.126 -2.655 -2.653 1.00 86.69 97 ILE A C 1
ATOM 733 O O . ILE A 1 97 ? 9.871 -2.932 -3.595 1.00 86.69 97 ILE A O 1
ATOM 737 N N . ASN A 1 98 ? 8.959 -1.395 -2.240 1.00 86.31 98 ASN A N 1
ATOM 738 C CA . ASN A 1 98 ? 9.661 -0.274 -2.866 1.00 86.31 98 ASN A CA 1
ATOM 739 C C . ASN A 1 98 ? 11.192 -0.432 -2.764 1.00 86.31 98 ASN A C 1
ATOM 741 O O . ASN A 1 98 ? 11.909 -0.214 -3.745 1.00 86.31 98 ASN A O 1
ATOM 745 N N . ARG A 1 99 ? 11.717 -0.863 -1.606 1.00 88.62 99 ARG A N 1
ATOM 746 C CA . ARG A 1 99 ? 13.156 -1.130 -1.429 1.00 88.62 99 ARG A CA 1
ATOM 747 C C . ARG A 1 99 ? 13.642 -2.299 -2.278 1.00 88.62 99 ARG A C 1
ATOM 749 O O . ARG A 1 99 ? 14.711 -2.171 -2.874 1.00 88.62 99 ARG A O 1
ATOM 756 N N . ILE A 1 100 ? 12.873 -3.382 -2.372 1.00 88.19 100 ILE A N 1
ATOM 757 C CA . ILE A 1 100 ? 13.182 -4.527 -3.240 1.00 88.19 100 ILE A CA 1
ATOM 758 C C . ILE A 1 100 ? 13.231 -4.073 -4.695 1.00 88.19 100 ILE A C 1
ATOM 760 O O . ILE A 1 100 ? 14.250 -4.267 -5.348 1.00 88.19 100 ILE A O 1
ATOM 764 N N . CYS A 1 101 ? 12.204 -3.378 -5.186 1.00 87.31 101 CYS A N 1
ATOM 765 C CA . CYS A 1 101 ? 12.160 -2.912 -6.570 1.00 87.31 101 CYS A CA 1
ATOM 766 C C . CYS A 1 101 ? 13.306 -1.939 -6.885 1.00 87.31 101 CYS A C 1
ATOM 768 O O . CYS A 1 101 ? 13.980 -2.070 -7.909 1.00 87.31 101 CYS A O 1
ATOM 770 N N . ALA A 1 102 ? 13.591 -0.991 -5.989 1.00 86.75 102 ALA A N 1
ATOM 771 C CA . ALA A 1 102 ? 14.705 -0.062 -6.157 1.00 86.75 102 ALA A CA 1
ATOM 772 C C . ALA A 1 102 ? 16.063 -0.785 -6.176 1.00 86.75 102 ALA A C 1
ATOM 774 O O . ALA A 1 102 ? 16.902 -0.499 -7.035 1.00 86.75 102 ALA A O 1
ATOM 775 N N . ALA A 1 103 ? 16.277 -1.736 -5.262 1.00 89.12 103 ALA A N 1
ATOM 776 C CA . ALA A 1 103 ? 17.502 -2.525 -5.194 1.00 89.12 103 ALA A CA 1
ATOM 777 C C . ALA A 1 103 ? 17.663 -3.430 -6.421 1.00 89.12 103 ALA A C 1
ATOM 779 O O . ALA A 1 103 ? 18.740 -3.457 -7.011 1.00 89.12 103 ALA A O 1
ATOM 780 N N . SER A 1 104 ? 16.600 -4.113 -6.852 1.00 87.31 104 SER A N 1
ATOM 781 C CA . SER A 1 104 ? 16.587 -4.962 -8.044 1.00 87.31 104 SER A CA 1
ATOM 782 C C . SER A 1 104 ? 16.914 -4.167 -9.304 1.00 87.31 104 SER A C 1
ATOM 784 O O . SER A 1 104 ? 17.787 -4.579 -10.066 1.00 87.31 104 SER A O 1
ATOM 786 N N . LEU A 1 105 ? 16.301 -2.994 -9.496 1.00 86.38 105 LEU A N 1
ATOM 787 C CA . LEU A 1 105 ? 16.582 -2.149 -10.657 1.00 86.38 105 LEU A CA 1
ATOM 788 C C . LEU A 1 105 ? 18.024 -1.627 -10.648 1.00 86.38 105 LEU A C 1
ATOM 790 O O . LEU A 1 105 ? 18.696 -1.650 -11.682 1.00 86.38 105 LEU A O 1
ATOM 794 N N . TYR A 1 106 ? 18.512 -1.187 -9.484 1.00 88.31 106 TYR A N 1
ATOM 795 C CA . TYR A 1 106 ? 19.891 -0.728 -9.312 1.00 88.31 106 TYR A CA 1
ATOM 796 C C . TYR A 1 106 ? 20.899 -1.852 -9.586 1.00 88.31 106 TYR A C 1
ATOM 798 O O . TYR A 1 106 ? 21.847 -1.675 -10.354 1.00 88.31 106 TYR A O 1
ATOM 806 N N . LEU A 1 107 ? 20.668 -3.031 -9.007 1.00 88.94 107 LEU A N 1
ATOM 807 C CA . LEU A 1 107 ? 21.534 -4.193 -9.151 1.00 88.94 107 LEU A CA 1
ATOM 808 C C . LEU A 1 107 ? 21.548 -4.702 -10.594 1.00 88.94 107 LEU A C 1
ATOM 810 O O . LEU A 1 107 ? 22.622 -4.936 -11.141 1.00 88.94 107 LEU A O 1
ATOM 814 N N . MET A 1 108 ? 20.389 -4.795 -11.253 1.00 85.62 108 MET A N 1
ATOM 815 C CA . MET A 1 108 ? 20.313 -5.131 -12.679 1.00 85.62 108 MET A CA 1
ATOM 816 C C . MET A 1 108 ? 21.019 -4.081 -13.537 1.00 85.62 108 MET A C 1
ATOM 818 O O . MET A 1 108 ? 21.682 -4.434 -14.510 1.00 85.62 108 MET A O 1
ATOM 822 N N . GLY A 1 109 ? 20.934 -2.803 -13.164 1.00 84.88 109 GLY A N 1
ATOM 823 C CA . GLY A 1 109 ? 21.678 -1.719 -13.799 1.00 84.88 109 GLY A CA 1
ATOM 824 C C . GLY A 1 109 ? 23.195 -1.901 -13.746 1.00 84.88 109 GLY A C 1
ATOM 825 O O . GLY A 1 109 ? 23.880 -1.553 -14.707 1.00 84.88 109 GLY A O 1
ATOM 826 N N . ARG A 1 110 ? 23.699 -2.473 -12.647 1.00 87.44 110 ARG A N 1
ATOM 827 C CA . ARG A 1 110 ? 25.131 -2.658 -12.384 1.00 87.44 110 ARG A CA 1
ATOM 828 C C . ARG A 1 110 ? 25.682 -3.997 -12.881 1.00 87.44 110 ARG A C 1
ATOM 830 O O . ARG A 1 110 ? 26.816 -4.043 -13.341 1.00 87.44 110 ARG A O 1
ATOM 837 N N . LEU A 1 111 ? 24.905 -5.074 -12.771 1.00 87.75 111 LEU A N 1
ATOM 838 C CA . LEU A 1 111 ? 25.350 -6.440 -13.071 1.00 87.75 111 LEU A CA 1
ATOM 839 C C . LEU A 1 111 ? 25.022 -6.898 -14.495 1.00 87.75 111 LEU A C 1
ATOM 841 O O . LEU A 1 111 ? 25.688 -7.789 -15.012 1.00 87.75 111 LEU A O 1
ATOM 845 N N . THR A 1 112 ? 24.006 -6.320 -15.143 1.00 84.44 112 THR A N 1
ATOM 846 C CA . THR A 1 112 ? 23.548 -6.777 -16.466 1.00 84.44 112 THR A CA 1
ATOM 847 C C . THR A 1 112 ? 23.732 -5.699 -17.527 1.00 84.44 112 THR A C 1
ATOM 849 O O . THR A 1 112 ? 23.614 -4.509 -17.247 1.00 84.44 112 THR A O 1
ATOM 852 N N . ARG A 1 113 ? 23.933 -6.095 -18.788 1.00 88.25 113 ARG A N 1
ATOM 853 C CA . ARG A 1 113 ? 23.927 -5.181 -19.950 1.00 88.25 113 ARG A CA 1
ATOM 854 C C . ARG A 1 113 ? 22.551 -5.045 -20.614 1.00 88.25 113 ARG A C 1
ATOM 856 O O . ARG A 1 113 ? 22.458 -4.618 -21.759 1.00 88.25 113 ARG A O 1
ATOM 863 N N . TRP A 1 114 ? 21.482 -5.425 -19.916 1.00 86.62 114 TRP A N 1
ATOM 864 C CA . TRP A 1 114 ? 20.136 -5.406 -20.483 1.00 86.62 114 TRP A CA 1
ATOM 865 C C . TRP A 1 114 ? 19.631 -3.988 -20.773 1.00 86.62 114 TRP A C 1
ATOM 867 O O . TRP A 1 114 ? 19.939 -3.058 -20.023 1.00 86.62 114 TRP A O 1
ATOM 877 N N . PRO A 1 115 ? 18.816 -3.811 -21.827 1.00 88.12 115 PRO A N 1
ATOM 878 C CA . PRO A 1 115 ? 18.194 -2.529 -22.114 1.00 88.12 115 PRO A CA 1
ATOM 879 C C . PRO A 1 115 ? 17.193 -2.149 -21.010 1.00 88.12 115 PRO A C 1
ATOM 881 O O . PRO A 1 115 ? 16.591 -3.007 -20.358 1.00 88.12 115 PRO A O 1
ATOM 884 N N . LEU A 1 116 ? 17.001 -0.841 -20.802 1.00 85.31 116 LEU A N 1
ATOM 885 C CA . LEU A 1 116 ? 16.175 -0.298 -19.714 1.00 85.31 116 LEU A CA 1
ATOM 886 C C . LEU A 1 116 ? 14.754 -0.891 -19.631 1.00 85.31 116 LEU A C 1
ATOM 888 O O . LEU A 1 116 ? 14.338 -1.193 -18.513 1.00 85.31 116 LEU A O 1
ATOM 892 N N . PRO A 1 117 ? 14.011 -1.116 -20.735 1.00 88.00 117 PRO A N 1
ATOM 893 C CA . PRO A 1 117 ? 12.677 -1.713 -20.659 1.00 88.00 117 PRO A CA 1
ATOM 894 C C . PRO A 1 117 ? 12.684 -3.110 -20.029 1.00 88.00 117 PRO A C 1
ATOM 896 O O . PRO A 1 117 ? 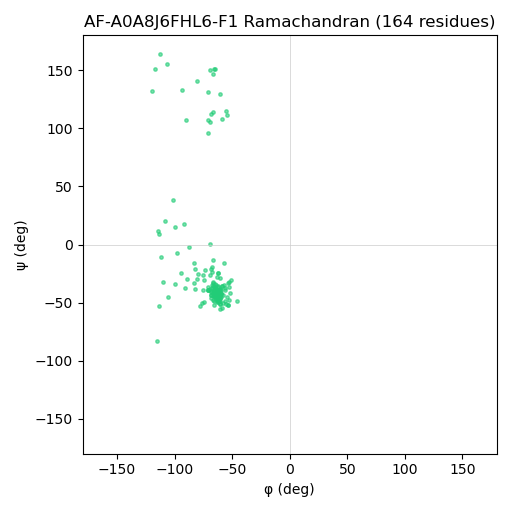11.859 -3.394 -19.166 1.00 88.00 117 PRO A O 1
ATOM 899 N N . VAL A 1 118 ? 13.658 -3.951 -20.386 1.00 88.50 118 VAL A N 1
ATOM 900 C CA . VAL A 1 118 ? 13.782 -5.318 -19.853 1.00 88.50 118 VAL A CA 1
ATOM 901 C C . VAL A 1 118 ? 14.079 -5.284 -18.356 1.00 88.50 118 VAL A C 1
ATOM 903 O O . VAL A 1 118 ? 13.454 -6.013 -17.592 1.00 88.50 118 VAL A O 1
ATOM 906 N N . ARG A 1 119 ? 14.962 -4.381 -17.907 1.00 87.94 119 ARG A N 1
ATOM 907 C CA . ARG A 1 119 ? 15.251 -4.202 -16.473 1.00 87.94 119 ARG A CA 1
ATOM 908 C C . ARG A 1 119 ? 14.018 -3.762 -15.681 1.00 87.94 119 ARG A C 1
ATOM 910 O O . ARG A 1 119 ? 13.823 -4.228 -14.562 1.00 87.94 119 ARG A O 1
ATOM 917 N N . LYS A 1 120 ? 13.181 -2.884 -16.247 1.00 87.19 120 LYS A N 1
ATOM 918 C CA . LYS A 1 120 ? 11.937 -2.421 -15.611 1.00 87.19 120 LYS A CA 1
ATOM 919 C C . LYS A 1 120 ? 10.927 -3.559 -15.455 1.00 87.19 120 LYS A C 1
ATOM 921 O O . LYS A 1 120 ? 10.442 -3.772 -14.351 1.00 87.19 120 LYS A O 1
ATOM 926 N N . TRP A 1 121 ? 10.681 -4.326 -16.518 1.00 90.12 121 TRP A N 1
ATOM 927 C CA . TRP A 1 121 ? 9.794 -5.494 -16.472 1.00 90.12 121 TRP A CA 1
ATOM 928 C C . TRP A 1 121 ? 10.299 -6.576 -15.516 1.00 90.12 121 TRP A C 1
ATOM 930 O O . TRP A 1 121 ? 9.524 -7.093 -14.716 1.00 90.12 121 TRP A O 1
ATOM 940 N N . ALA A 1 122 ? 11.601 -6.868 -15.537 1.00 89.25 122 ALA A N 1
ATOM 941 C CA . ALA A 1 122 ? 12.211 -7.818 -14.612 1.00 89.25 122 ALA A CA 1
ATOM 942 C C . ALA A 1 122 ? 12.089 -7.355 -13.151 1.00 89.25 122 ALA A C 1
ATOM 944 O O . ALA A 1 122 ? 11.759 -8.149 -12.278 1.00 89.25 122 ALA A O 1
ATOM 945 N N . THR A 1 123 ? 12.293 -6.062 -12.884 1.00 88.69 123 THR A N 1
ATOM 946 C CA . THR A 1 123 ? 12.110 -5.482 -11.545 1.00 88.69 123 THR A CA 1
ATOM 947 C C . THR A 1 123 ? 10.664 -5.618 -11.068 1.00 88.69 123 THR A C 1
ATOM 949 O O . THR A 1 123 ? 10.437 -6.029 -9.934 1.00 88.69 123 THR A O 1
ATOM 952 N N . THR A 1 124 ? 9.687 -5.328 -11.930 1.00 89.88 124 THR A N 1
ATOM 953 C CA . THR A 1 124 ? 8.266 -5.491 -11.601 1.00 89.88 124 THR A CA 1
ATOM 954 C C . THR A 1 124 ? 7.906 -6.949 -11.329 1.00 89.88 124 THR A C 1
ATOM 956 O O . THR A 1 124 ? 7.212 -7.224 -10.355 1.00 89.88 124 THR A O 1
ATOM 959 N N . ALA A 1 125 ? 8.422 -7.893 -12.121 1.00 90.19 125 ALA A N 1
ATOM 960 C CA . ALA A 1 125 ? 8.214 -9.320 -11.878 1.00 90.19 125 ALA A CA 1
ATOM 961 C C . ALA A 1 125 ? 8.776 -9.759 -10.514 1.00 90.19 125 ALA A C 1
ATOM 963 O O . ALA A 1 125 ? 8.106 -10.483 -9.780 1.00 90.19 125 ALA A O 1
ATOM 964 N N . VAL A 1 126 ? 9.965 -9.267 -10.141 1.00 90.12 126 VAL A N 1
ATOM 965 C CA . VAL A 1 126 ? 10.554 -9.517 -8.817 1.00 90.12 126 VAL A CA 1
ATOM 966 C C . VAL A 1 126 ? 9.672 -8.942 -7.707 1.00 90.12 126 VAL A C 1
ATOM 968 O O . VAL A 1 126 ? 9.350 -9.670 -6.770 1.00 90.12 126 VAL A O 1
ATOM 971 N N . GLY A 1 127 ? 9.231 -7.685 -7.831 1.00 87.25 127 GLY A N 1
ATOM 972 C CA . GLY A 1 127 ? 8.334 -7.045 -6.864 1.00 87.25 127 GLY A CA 1
ATOM 973 C C . GLY A 1 127 ? 7.054 -7.848 -6.633 1.00 87.25 127 GLY A C 1
ATOM 974 O O . GLY A 1 127 ? 6.762 -8.218 -5.500 1.00 87.25 127 GLY A O 1
ATOM 975 N N . LEU A 1 128 ? 6.359 -8.234 -7.708 1.00 88.56 128 LEU A N 1
ATOM 976 C CA . LEU A 1 128 ? 5.129 -9.029 -7.623 1.00 88.56 128 LEU A CA 1
ATOM 977 C C . LEU A 1 128 ? 5.360 -10.414 -7.010 1.00 88.56 128 LEU A C 1
ATOM 979 O O 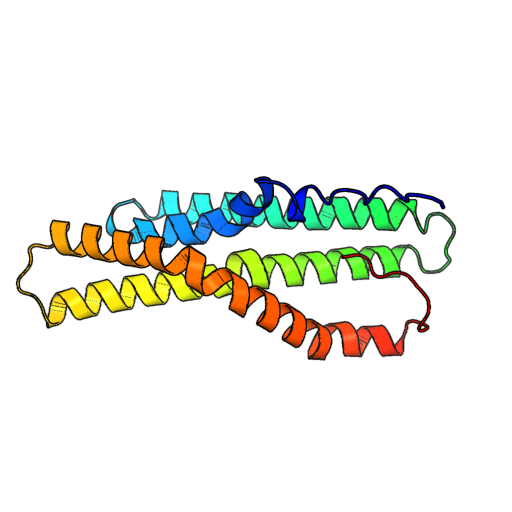. LEU A 1 128 ? 4.557 -10.869 -6.199 1.00 88.56 128 LEU A O 1
ATOM 983 N N . SER A 1 129 ? 6.470 -11.074 -7.355 1.00 88.19 129 SER A N 1
ATOM 984 C CA . SER A 1 129 ? 6.818 -12.383 -6.789 1.00 88.19 129 SER A CA 1
ATOM 985 C C . SER A 1 129 ? 7.165 -12.327 -5.298 1.00 88.19 129 SER A C 1
ATOM 987 O O . SER A 1 129 ? 7.031 -13.329 -4.599 1.00 88.19 129 SER A O 1
ATOM 989 N N . ALA A 1 130 ? 7.590 -11.162 -4.800 1.00 84.81 130 ALA A N 1
ATOM 990 C CA . ALA A 1 130 ? 7.961 -10.972 -3.405 1.00 84.81 130 ALA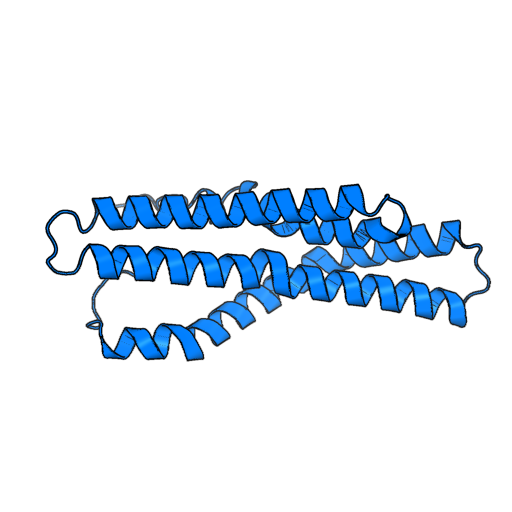 A CA 1
ATOM 991 C C . ALA A 1 130 ? 6.738 -10.784 -2.490 1.00 84.81 130 ALA A C 1
ATOM 993 O O . ALA A 1 130 ? 6.809 -11.130 -1.311 1.00 84.81 130 ALA A O 1
ATOM 994 N N . ILE A 1 131 ? 5.607 -10.299 -3.022 1.00 84.19 131 ILE A N 1
ATOM 995 C CA . ILE A 1 131 ? 4.386 -10.015 -2.248 1.00 84.19 131 ILE A CA 1
ATOM 996 C C . ILE A 1 131 ? 3.916 -11.237 -1.423 1.00 84.19 131 ILE A C 1
ATOM 998 O O . ILE A 1 131 ? 3.799 -11.098 -0.205 1.00 84.19 131 ILE A O 1
ATOM 1002 N N . PRO A 1 132 ? 3.730 -12.453 -1.987 1.00 80.94 132 PRO A N 1
ATOM 1003 C CA . PRO A 1 132 ? 3.257 -13.612 -1.215 1.00 80.94 132 PRO A CA 1
ATOM 1004 C C . PRO A 1 132 ? 4.208 -14.049 -0.093 1.00 80.94 132 PRO A C 1
ATOM 1006 O O . PRO A 1 132 ? 3.774 -14.619 0.906 1.00 80.94 132 PRO A O 1
ATOM 1009 N N . VAL A 1 133 ? 5.508 -13.793 -0.259 1.00 79.00 133 VAL A N 1
ATOM 1010 C CA . VAL A 1 133 ? 6.562 -14.220 0.675 1.00 79.00 133 VAL A CA 1
ATOM 1011 C C . VAL A 1 133 ? 6.658 -13.278 1.877 1.00 79.00 133 VAL A C 1
ATOM 1013 O O . VAL A 1 133 ? 7.026 -13.700 2.971 1.00 79.00 133 VAL A O 1
ATOM 1016 N N . ILE A 1 134 ? 6.319 -12.004 1.686 1.00 74.44 134 ILE A N 1
ATOM 1017 C CA . ILE A 1 134 ? 6.536 -10.940 2.670 1.00 74.44 134 ILE A CA 1
ATOM 1018 C C . ILE A 1 134 ? 5.349 -10.775 3.634 1.00 74.44 134 ILE A C 1
ATOM 1020 O O . ILE A 1 134 ? 5.559 -10.419 4.790 1.00 74.44 134 ILE A O 1
ATOM 1024 N N . ILE A 1 135 ? 4.122 -11.074 3.198 1.00 69.69 135 ILE A N 1
ATOM 1025 C CA . ILE A 1 135 ? 2.898 -10.805 3.977 1.00 69.69 135 ILE A CA 1
ATOM 1026 C C . ILE A 1 135 ? 2.880 -11.552 5.322 1.00 69.69 135 ILE A C 1
ATOM 1028 O O . ILE A 1 135 ? 2.785 -10.942 6.381 1.00 69.69 135 ILE A O 1
ATOM 1032 N N . THR A 1 136 ? 3.035 -12.878 5.309 1.00 70.12 136 THR A N 1
ATOM 1033 C CA . THR A 1 136 ? 2.902 -13.692 6.534 1.00 70.12 136 THR A CA 1
ATOM 1034 C C . THR A 1 136 ? 3.907 -13.378 7.657 1.00 70.12 136 THR A C 1
ATOM 1036 O O . THR A 1 136 ? 3.498 -13.407 8.820 1.00 70.12 136 THR A O 1
ATOM 1039 N N . PRO A 1 137 ? 5.201 -13.096 7.398 1.00 71.19 137 PRO A N 1
ATOM 1040 C CA . PRO A 1 137 ? 6.124 -12.694 8.460 1.00 71.19 137 PRO A CA 1
ATOM 1041 C C . PRO A 1 137 ? 5.905 -11.256 8.950 1.00 71.19 137 PRO A C 1
ATOM 1043 O O . PRO A 1 137 ? 6.158 -10.989 10.128 1.00 71.19 137 PRO A O 1
ATOM 1046 N N . ILE A 1 138 ? 5.432 -10.339 8.095 1.00 71.06 138 ILE A N 1
ATOM 1047 C CA . ILE A 1 138 ? 5.102 -8.972 8.522 1.00 71.06 138 ILE A CA 1
ATOM 1048 C C . ILE A 1 138 ? 3.916 -8.985 9.478 1.00 71.06 138 ILE A C 1
ATOM 1050 O O . ILE A 1 138 ? 4.042 -8.404 10.553 1.00 71.06 138 ILE A O 1
ATOM 1054 N N . ASP A 1 139 ? 2.833 -9.691 9.141 1.00 66.94 139 ASP A N 1
ATOM 1055 C CA . ASP A 1 139 ? 1.635 -9.765 9.989 1.00 66.94 139 ASP A CA 1
ATOM 1056 C C . ASP A 1 139 ? 2.013 -10.184 11.426 1.00 66.94 139 ASP A C 1
ATOM 1058 O O . ASP A 1 139 ? 1.701 -9.487 12.390 1.00 66.94 139 ASP A O 1
ATOM 1062 N N . ARG A 1 140 ? 2.835 -11.237 11.574 1.00 70.50 140 ARG A N 1
ATOM 1063 C CA . ARG A 1 140 ? 3.331 -11.694 12.891 1.00 70.50 140 ARG A CA 1
ATOM 1064 C C . ARG A 1 140 ? 4.224 -10.677 13.602 1.00 70.50 140 ARG A C 1
ATOM 1066 O O . ARG A 1 140 ? 4.240 -10.620 14.830 1.00 70.50 140 ARG A O 1
ATOM 1073 N N . SER A 1 141 ? 5.020 -9.923 12.848 1.00 69.94 141 SER A N 1
ATOM 1074 C CA . SER A 1 141 ? 5.923 -8.916 13.415 1.00 69.94 141 SER A CA 1
ATOM 1075 C C . SER A 1 141 ? 5.141 -7.721 13.950 1.00 69.94 141 SER A C 1
ATOM 1077 O O . SER A 1 141 ? 5.477 -7.193 15.008 1.00 69.94 141 SER A O 1
ATOM 1079 N N . VAL A 1 142 ? 4.087 -7.316 13.240 1.00 67.56 142 VAL A N 1
ATOM 1080 C CA . VAL A 1 142 ? 3.186 -6.240 13.663 1.00 67.56 142 VAL A CA 1
AT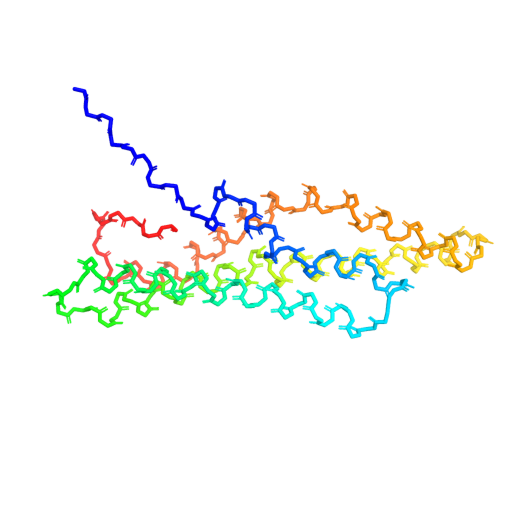OM 1081 C C . VAL A 1 142 ? 2.375 -6.660 14.880 1.00 67.56 142 VAL A C 1
ATOM 1083 O O . VAL A 1 142 ? 2.323 -5.896 15.844 1.00 67.56 142 VAL A O 1
ATOM 1086 N N . ASP A 1 143 ? 1.851 -7.889 14.890 1.00 68.56 143 ASP A N 1
ATOM 1087 C CA . ASP A 1 143 ? 1.198 -8.468 16.068 1.00 68.56 143 ASP A CA 1
ATOM 1088 C C . ASP A 1 143 ? 2.112 -8.394 17.297 1.00 68.56 143 ASP A C 1
ATOM 1090 O O . ASP A 1 143 ? 1.739 -7.827 18.324 1.00 68.56 143 ASP A O 1
ATOM 1094 N N . TYR A 1 144 ? 3.353 -8.873 17.168 1.00 70.62 144 TYR A N 1
ATOM 1095 C CA . TYR A 1 144 ? 4.326 -8.850 18.259 1.00 70.62 144 TYR A CA 1
ATOM 1096 C C . TYR A 1 144 ? 4.670 -7.427 18.726 1.00 70.62 144 TYR A C 1
ATOM 1098 O O . TYR A 1 144 ? 4.828 -7.176 19.926 1.00 70.62 144 TYR A O 1
ATOM 1106 N N . LEU A 1 145 ? 4.797 -6.480 17.793 1.00 73.06 145 LEU A N 1
ATOM 1107 C CA . LEU A 1 145 ? 5.150 -5.093 18.091 1.00 73.06 145 LEU A CA 1
ATOM 1108 C C . LEU A 1 145 ? 4.025 -4.375 18.841 1.00 73.06 145 LEU A C 1
ATOM 1110 O O . LEU A 1 145 ? 4.295 -3.629 19.788 1.00 73.06 145 LEU A O 1
ATOM 1114 N N . LEU A 1 146 ? 2.776 -4.631 18.462 1.00 68.81 146 LEU A N 1
ATOM 1115 C CA . LEU A 1 146 ? 1.604 -4.049 19.109 1.00 68.81 146 LEU A CA 1
ATOM 1116 C C . LEU A 1 146 ? 1.303 -4.699 20.455 1.00 68.81 146 LEU A C 1
ATOM 1118 O O . LEU A 1 146 ? 1.046 -3.970 21.417 1.00 68.81 146 LEU A O 1
ATOM 1122 N N . ASP A 1 147 ? 1.467 -6.020 20.565 1.00 69.12 147 ASP A N 1
ATOM 1123 C CA . ASP A 1 147 ? 1.449 -6.749 21.840 1.00 69.12 147 ASP A CA 1
ATOM 1124 C C . ASP A 1 147 ? 2.495 -6.201 22.822 1.00 69.12 147 ASP A C 1
ATOM 1126 O O . ASP A 1 147 ? 2.231 -6.048 24.018 1.00 69.12 147 ASP A O 1
ATOM 1130 N N . SER A 1 148 ? 3.675 -5.839 22.315 1.00 67.38 148 SER A N 1
ATOM 1131 C CA . SER A 1 148 ? 4.779 -5.331 23.133 1.00 67.38 148 SER A CA 1
ATOM 1132 C C . SER A 1 148 ? 4.680 -3.840 23.474 1.00 67.38 148 SER A C 1
ATOM 1134 O O . SER A 1 148 ? 5.312 -3.418 24.443 1.00 67.38 148 SER A O 1
ATOM 1136 N N . SER A 1 149 ? 3.915 -3.049 22.712 1.00 71.12 149 SER A N 1
ATOM 1137 C CA . SER A 1 149 ? 3.884 -1.581 22.828 1.00 71.12 149 SER A CA 1
ATOM 1138 C C . SER A 1 149 ? 2.512 -1.071 23.276 1.00 71.12 149 SER A C 1
ATOM 1140 O O . SER A 1 149 ? 2.293 -0.840 24.467 1.00 71.12 149 SER A O 1
ATOM 1142 N N . LEU A 1 150 ? 1.572 -0.923 22.334 1.00 60.84 150 LEU A N 1
ATOM 1143 C CA . LEU A 1 150 ? 0.247 -0.338 22.568 1.00 60.84 150 LEU A CA 1
ATOM 1144 C C . LEU A 1 150 ? -0.569 -1.164 23.569 1.00 60.84 150 LEU A C 1
ATOM 1146 O O . LEU A 1 150 ? -1.179 -0.615 24.486 1.00 60.84 150 LEU A O 1
ATOM 1150 N N . ARG A 1 151 ? -0.502 -2.493 23.471 1.00 63.12 151 ARG A N 1
ATOM 1151 C CA . ARG A 1 151 ? -1.270 -3.398 24.336 1.00 63.12 151 ARG A CA 1
ATOM 1152 C C . ARG A 1 151 ? -0.706 -3.499 25.747 1.00 63.12 151 ARG A C 1
ATOM 1154 O O . ARG A 1 151 ? -1.469 -3.703 26.684 1.00 63.12 151 ARG A O 1
ATOM 1161 N N . LYS A 1 152 ? 0.596 -3.266 25.946 1.00 62.62 152 LYS A N 1
ATOM 1162 C CA . LYS A 1 152 ? 1.172 -3.122 27.295 1.00 62.62 152 LYS A CA 1
ATOM 1163 C C . LYS A 1 152 ? 0.691 -1.857 28.004 1.00 62.62 152 LYS A C 1
ATOM 1165 O O . LYS A 1 152 ? 0.494 -1.896 29.212 1.00 62.62 152 LYS A O 1
ATOM 1170 N N . LEU A 1 153 ? 0.474 -0.766 27.272 1.00 60.50 153 LEU A N 1
ATOM 1171 C CA . LEU A 1 153 ? -0.054 0.485 27.828 1.00 60.50 153 LEU A CA 1
ATOM 1172 C C . LEU A 1 153 ? -1.542 0.364 28.209 1.00 60.50 153 LEU A C 1
ATOM 1174 O O . LEU A 1 153 ? -1.949 0.884 29.248 1.00 60.50 153 LEU A O 1
ATOM 1178 N N . TYR A 1 154 ? -2.333 -0.380 27.426 1.00 55.09 154 TYR A N 1
ATOM 1179 C CA . TYR A 1 154 ? -3.758 -0.612 27.701 1.00 55.09 154 TYR A CA 1
ATOM 1180 C C . TYR A 1 154 ? -4.051 -1.739 28.701 1.00 55.09 154 TYR A C 1
ATOM 1182 O O . TYR A 1 154 ? -4.988 -1.610 29.485 1.00 55.09 154 TYR A O 1
ATOM 1190 N N . ASN A 1 155 ? -3.246 -2.806 28.759 1.00 52.06 155 ASN A N 1
ATOM 1191 C CA . ASN A 1 155 ? -3.410 -3.881 29.754 1.00 52.06 155 ASN A CA 1
ATOM 1192 C C . ASN A 1 155 ? -3.134 -3.428 31.198 1.00 52.06 155 ASN A C 1
ATOM 1194 O O . ASN A 1 155 ? -3.503 -4.124 32.137 1.00 52.06 155 ASN A O 1
ATOM 1198 N N . VAL A 1 156 ? -2.539 -2.250 31.401 1.00 49.19 156 VAL A N 1
ATOM 1199 C CA . VAL A 1 156 ? -2.505 -1.603 32.724 1.00 49.19 156 VAL A CA 1
ATOM 1200 C C . VAL A 1 156 ? -3.907 -1.135 33.158 1.00 49.19 156 VAL A C 1
ATOM 1202 O O . VAL A 1 156 ? -4.155 -0.995 34.352 1.00 49.19 156 VAL A O 1
ATOM 1205 N N . HIS A 1 157 ? -4.840 -0.947 32.216 1.00 45.59 157 HIS A N 1
ATOM 1206 C CA . HIS A 1 157 ? -6.179 -0.401 32.456 1.00 45.59 157 HIS A CA 1
ATOM 1207 C C . HIS A 1 157 ? -7.339 -1.403 32.260 1.00 45.59 157 HIS A C 1
ATOM 1209 O O . HIS A 1 157 ? -8.450 -1.083 32.676 1.00 45.59 157 HIS A O 1
ATOM 1215 N N . LYS A 1 158 ? -7.130 -2.609 31.695 1.00 42.81 158 LYS A N 1
ATOM 1216 C CA . LYS A 1 158 ? -8.217 -3.579 31.418 1.00 42.81 158 LYS A CA 1
ATOM 1217 C C . LYS A 1 158 ? -8.048 -4.926 32.141 1.00 42.81 158 LYS A C 1
ATOM 1219 O O . LYS A 1 158 ? -6.971 -5.515 32.134 1.00 42.81 158 LYS A O 1
ATOM 1224 N N . LYS A 1 159 ? -9.124 -5.410 32.782 1.00 41.88 159 LYS A N 1
ATOM 1225 C CA . LYS A 1 159 ? -9.191 -6.710 33.485 1.00 41.88 159 LYS A CA 1
ATOM 1226 C C . LYS A 1 159 ? -9.136 -7.899 32.498 1.00 41.88 159 LYS A C 1
ATOM 1228 O O . LYS A 1 159 ? -9.639 -7.770 31.387 1.00 41.88 159 LYS A O 1
ATOM 1233 N N . PRO A 1 160 ? -8.589 -9.058 32.910 1.00 46.50 160 PRO A N 1
ATOM 1234 C CA . PRO A 1 160 ? -8.170 -10.156 32.023 1.00 46.50 160 PRO A CA 1
ATOM 1235 C C . PRO A 1 160 ? -9.259 -10.964 31.278 1.00 46.50 160 PRO A C 1
ATOM 1237 O O . PRO A 1 160 ? -8.886 -11.859 30.525 1.00 46.50 160 PRO A O 1
ATOM 1240 N N . ASP A 1 161 ? -10.558 -10.673 31.422 1.00 50.00 161 ASP A N 1
ATOM 1241 C CA . ASP A 1 161 ? -11.639 -11.592 30.998 1.00 50.00 161 ASP A CA 1
ATOM 1242 C C . ASP A 1 161 ? -12.524 -11.118 29.822 1.00 50.00 161 ASP A C 1
ATOM 1244 O O . ASP A 1 161 ? -13.524 -11.767 29.515 1.00 50.00 161 ASP A O 1
ATOM 1248 N N . GLU A 1 162 ? -12.198 -10.023 29.126 1.00 49.19 162 GLU A N 1
ATOM 1249 C CA . GLU A 1 162 ? -13.026 -9.556 27.998 1.00 49.19 162 GLU A CA 1
ATOM 1250 C C . GLU A 1 162 ? -12.535 -10.096 26.634 1.00 49.19 162 GLU A C 1
ATOM 1252 O O . GLU A 1 162 ? -11.333 -10.027 26.342 1.00 49.19 162 GLU A O 1
ATOM 1257 N N . PRO A 1 163 ? -13.427 -10.629 25.766 1.00 49.97 163 PRO A N 1
ATOM 1258 C CA . PRO A 1 163 ? -13.048 -11.095 24.437 1.00 49.97 163 PRO A CA 1
ATOM 1259 C C . PRO A 1 163 ? -12.467 -9.951 23.606 1.00 49.97 163 PRO A C 1
ATOM 1261 O O . PRO A 1 163 ? -13.046 -8.872 23.497 1.00 49.97 163 PRO A O 1
ATOM 1264 N N . ARG A 1 164 ? -11.299 -10.199 23.013 1.00 51.00 164 ARG A N 1
ATOM 1265 C CA . ARG A 1 164 ? -10.535 -9.182 22.287 1.00 51.00 164 ARG A CA 1
ATOM 1266 C C . ARG A 1 164 ? -11.230 -8.821 20.971 1.00 51.00 164 ARG A C 1
ATOM 1268 O O . ARG A 1 164 ? -11.526 -9.740 20.205 1.00 51.00 164 ARG A O 1
ATOM 1275 N N . PRO A 1 165 ? -11.414 -7.528 20.663 1.00 45.84 165 PRO A N 1
ATOM 1276 C CA . PRO A 1 165 ? -11.771 -7.118 19.317 1.00 45.84 165 PRO A CA 1
ATOM 1277 C C . PRO A 1 165 ? -10.553 -7.385 18.425 1.00 45.84 165 PRO A C 1
ATOM 1279 O O . PRO A 1 165 ? -9.487 -6.807 18.635 1.00 45.84 165 PRO A O 1
ATOM 1282 N N . VAL A 1 166 ? -10.683 -8.341 17.505 1.00 46.44 166 VAL A N 1
ATOM 1283 C CA . VAL A 1 166 ? -9.707 -8.575 16.429 1.00 46.44 166 VAL A CA 1
ATOM 1284 C C . VAL A 1 166 ? -10.109 -7.828 15.182 1.00 46.44 166 VAL A C 1
ATOM 1286 O O . VAL A 1 166 ? -11.314 -7.714 14.891 1.00 46.44 166 VAL A O 1
#

Organism: Eleutherodactylus coqui (NCBI:txid57060)

InterPro domains:
  IPR019560 Mitochondrial 18kDa protein [PF10558] (16-64)
  IPR019560 Mitochondrial 18kDa protein [PF10558] (69-144)
  IPR019560 Mitochondrial 18kDa protein [PTHR11001] (2-159)

Secondary structure (DSSP, 8-state):
---------HHHHSGGGGGGGHHHHHHHTTTTS-HHHHHHHHHHHHHHHHHHHHHHHHHHHHHTTT-TTHHHHHHHHHHHHHHHHIIIIIIHHHHHHHHHHHHHHHHHHHH----HHHHHHHHHHHHHHHHHHHHHHHHHHHHHHHHHTHHHHHTTTS-TTSPP--

Sequence (166 aa):
MAQHGAERDLYRDTWVRYLGYANEVGESFRALVPKAVVWASYGIATAYVTADAADKGLKAAQVNADGPDRTADITVAVVDTFVWQALASVAIPGFTINRICAASLYLMGRLTRWPLPVRKWATTAVGLSAIPVIITPIDRSVDYLLDSSLRKLYNVHKKPDEPRPV

Nearest PDB structures (foldseek):
  6ksb-assembly1_A  TM=3.956E-01  e=9.691E+00  Mycolicibacterium smegmatis
  8c1z-assembly1_D  TM=2.617E-01  e=3.735E+00  Mus musculus

Foldseek 3Di:
DDPPPDPPLCCPNHPLVCLLQQLLLLLLLPLPDPVVSSVVSLVSNLVSLQVSLVVQLVVLCVVCVPPPCSVVSSVLSSVLSSQLSCQLRPDPSNVVLNVQLVCQLVVCVVPHPDDSVVSSVVSSVRSVVCVVVPNVVSNVVSVVVCVVPVVVVCVVPDDDDDDDDD

pLDDT: mean 73.71, std 13.98, range [33.03, 90.19]

Radius of gyration: 19.75 Å; Cα contacts (8 Å, |Δi|>4): 156; chai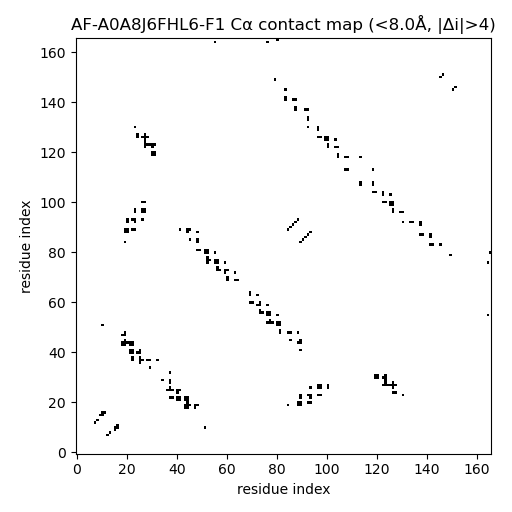ns: 1; bounding box: 50×38×56 Å